Protein AF-A0A531JLC0-F1 (afdb_monomer_lite)

Structure (mmCIF, N/CA/C/O backbone):
data_AF-A0A531JLC0-F1
#
_entry.id   AF-A0A531JLC0-F1
#
loop_
_atom_site.group_PDB
_atom_site.id
_atom_site.type_symbol
_atom_site.label_atom_id
_atom_site.label_alt_id
_atom_site.label_comp_id
_atom_site.label_asym_id
_atom_site.label_entity_id
_atom_site.label_seq_id
_atom_site.pdbx_PDB_ins_code
_atom_site.Cartn_x
_atom_site.Cartn_y
_atom_site.Cartn_z
_atom_site.occupancy
_atom_site.B_iso_or_equiv
_atom_site.auth_seq_id
_atom_site.auth_comp_id
_atom_site.auth_asym_id
_atom_site.auth_atom_id
_atom_site.pdbx_PDB_model_num
ATOM 1 N N . VAL A 1 1 ? 15.542 6.005 -11.653 1.00 68.94 1 VAL A N 1
ATOM 2 C CA . VAL A 1 1 ? 14.684 5.802 -10.459 1.00 68.94 1 VAL A CA 1
ATOM 3 C C . VAL A 1 1 ? 14.094 4.416 -10.597 1.00 68.94 1 VAL A C 1
ATOM 5 O O . VAL A 1 1 ? 13.584 4.156 -11.678 1.00 68.94 1 VAL A O 1
ATOM 8 N N . SER A 1 2 ? 14.218 3.535 -9.602 1.00 88.38 2 SER A N 1
ATOM 9 C CA . SER A 1 2 ? 13.652 2.181 -9.703 1.00 88.38 2 SER A CA 1
ATOM 10 C C . SER A 1 2 ? 12.123 2.211 -9.607 1.00 88.38 2 SER A C 1
ATOM 12 O O . SER A 1 2 ? 11.542 3.160 -9.065 1.00 88.38 2 SER A O 1
ATOM 14 N N . LYS A 1 3 ? 11.469 1.164 -10.120 1.00 88.75 3 LYS A N 1
ATOM 15 C CA . LYS A 1 3 ? 10.025 0.954 -9.954 1.00 88.75 3 LYS A CA 1
ATOM 16 C C . LYS A 1 3 ? 9.620 0.911 -8.488 1.00 88.75 3 LYS A C 1
ATOM 18 O O . LYS A 1 3 ? 8.678 1.592 -8.103 1.00 88.75 3 LYS A O 1
ATOM 23 N N . GLU A 1 4 ? 10.387 0.195 -7.672 1.00 89.88 4 GLU A N 1
ATOM 24 C CA . GLU A 1 4 ? 10.177 0.092 -6.228 1.00 89.88 4 GLU A CA 1
ATOM 25 C C . GLU A 1 4 ? 10.166 1.470 -5.555 1.00 89.88 4 GLU A C 1
ATOM 27 O O . GLU A 1 4 ? 9.219 1.810 -4.850 1.00 89.88 4 GLU A O 1
ATOM 32 N N . SER A 1 5 ? 11.161 2.322 -5.840 1.00 91.88 5 SER A N 1
ATOM 33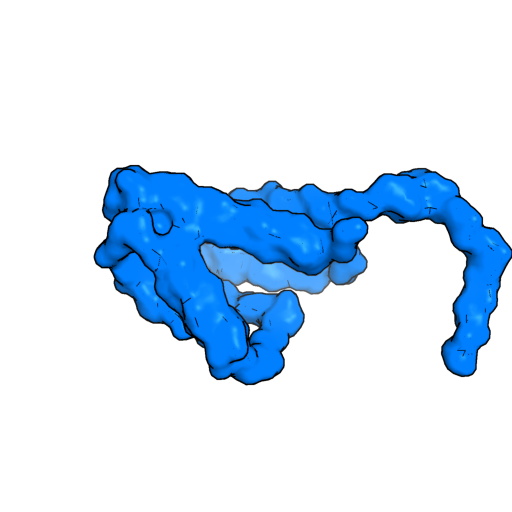 C CA . SER A 1 5 ? 11.190 3.681 -5.289 1.00 91.88 5 SER A CA 1
ATOM 34 C C . SER A 1 5 ? 9.959 4.490 -5.706 1.00 91.88 5 SER A C 1
ATOM 36 O O . SER A 1 5 ? 9.417 5.249 -4.906 1.00 91.88 5 SER A O 1
ATOM 38 N N . ARG A 1 6 ? 9.491 4.334 -6.952 1.00 94.25 6 ARG A N 1
ATOM 39 C CA . ARG A 1 6 ? 8.282 5.011 -7.439 1.00 94.25 6 ARG A CA 1
ATOM 40 C C . ARG A 1 6 ? 7.021 4.475 -6.761 1.00 94.25 6 ARG A C 1
ATOM 42 O O . ARG A 1 6 ? 6.179 5.278 -6.366 1.00 94.25 6 ARG A O 1
ATOM 49 N N . ALA A 1 7 ? 6.911 3.161 -6.588 1.00 94.88 7 ALA A N 1
ATOM 50 C CA . ALA A 1 7 ? 5.804 2.524 -5.886 1.00 94.88 7 ALA A CA 1
ATOM 51 C C . ALA A 1 7 ? 5.720 3.002 -4.430 1.00 94.88 7 ALA A C 1
ATOM 53 O O . ALA A 1 7 ? 4.649 3.407 -3.980 1.00 94.88 7 ALA A O 1
ATOM 54 N N . LEU A 1 8 ? 6.858 3.063 -3.730 1.00 94.75 8 LEU A N 1
ATOM 55 C CA . LEU A 1 8 ? 6.926 3.556 -2.355 1.00 94.75 8 LEU A CA 1
ATOM 56 C C . LEU A 1 8 ? 6.523 5.033 -2.246 1.00 94.75 8 LEU A C 1
ATOM 58 O O . LEU A 1 8 ? 5.759 5.395 -1.353 1.00 94.75 8 LEU A O 1
ATOM 62 N N . VAL A 1 9 ? 6.978 5.888 -3.171 1.00 96.50 9 VAL A N 1
ATOM 63 C CA . VAL A 1 9 ? 6.571 7.304 -3.210 1.00 96.50 9 VAL A CA 1
ATOM 64 C C . VAL A 1 9 ? 5.062 7.440 -3.405 1.00 96.50 9 VAL A C 1
ATOM 66 O O . VAL A 1 9 ? 4.432 8.218 -2.694 1.00 96.50 9 VAL A O 1
ATOM 69 N N . LEU A 1 10 ? 4.469 6.682 -4.332 1.00 97.19 10 LEU A N 1
ATOM 70 C CA . LEU A 1 10 ? 3.021 6.702 -4.558 1.00 97.19 10 LEU A CA 1
ATOM 71 C C . LEU A 1 10 ? 2.254 6.212 -3.323 1.00 97.19 10 LEU A C 1
ATOM 73 O O . LEU A 1 10 ? 1.293 6.859 -2.911 1.00 97.19 10 LEU A O 1
ATOM 77 N N . ALA A 1 11 ? 2.701 5.125 -2.693 1.00 97.06 11 ALA A N 1
ATOM 78 C CA . ALA A 1 11 ? 2.073 4.588 -1.489 1.00 97.06 11 ALA A CA 1
ATOM 79 C C . ALA A 1 11 ? 2.122 5.583 -0.314 1.00 97.06 11 ALA A C 1
ATOM 81 O O . ALA A 1 11 ? 1.099 5.839 0.323 1.00 97.06 11 ALA A O 1
ATOM 82 N N . LEU A 1 12 ? 3.281 6.202 -0.057 1.00 97.75 12 LEU A N 1
ATOM 83 C CA . LEU A 1 12 ? 3.427 7.207 1.001 1.00 97.75 12 LEU A CA 1
ATOM 84 C C . LEU A 1 12 ? 2.663 8.501 0.685 1.00 97.75 12 LEU A C 1
ATOM 86 O O . LEU A 1 12 ? 2.085 9.097 1.591 1.00 97.75 12 LEU A O 1
ATOM 90 N N . ALA A 1 13 ? 2.585 8.912 -0.583 1.00 98.19 13 ALA A N 1
ATOM 91 C CA . ALA A 1 13 ? 1.760 10.047 -0.992 1.00 98.19 13 ALA A CA 1
ATOM 92 C C . ALA A 1 13 ? 0.262 9.782 -0.756 1.00 98.19 13 ALA A C 1
ATOM 94 O O . ALA A 1 13 ? -0.449 10.661 -0.271 1.00 98.19 13 ALA A O 1
ATOM 95 N N . MET A 1 14 ? -0.219 8.566 -1.035 1.00 97.94 14 MET A N 1
ATOM 96 C CA . MET A 1 14 ? -1.596 8.169 -0.723 1.00 97.94 14 MET A CA 1
ATOM 97 C C . MET A 1 14 ? -1.851 8.158 0.786 1.00 97.94 14 MET A C 1
ATOM 99 O O . MET A 1 14 ? -2.856 8.707 1.237 1.00 97.94 14 MET A O 1
ATOM 103 N N . ALA A 1 15 ? -0.926 7.595 1.571 1.00 98.00 15 ALA A N 1
ATOM 104 C CA . ALA A 1 15 ? -1.008 7.622 3.028 1.00 98.00 15 ALA A CA 1
ATOM 105 C C . ALA A 1 15 ? -1.092 9.059 3.565 1.00 98.00 15 ALA A C 1
ATOM 107 O O . ALA A 1 15 ? -1.907 9.329 4.444 1.00 98.00 15 ALA A O 1
ATOM 108 N N . GLU A 1 16 ? -0.313 9.986 3.004 1.00 98.19 16 GLU A N 1
ATOM 109 C CA . GLU A 1 16 ? -0.326 11.400 3.389 1.00 98.19 16 GLU A CA 1
ATOM 110 C C . GLU A 1 16 ? -1.679 12.055 3.085 1.00 98.19 16 GLU A C 1
ATOM 112 O O . GLU A 1 16 ? -2.289 12.670 3.959 1.00 98.19 16 GLU A O 1
ATOM 117 N N . LEU A 1 17 ? -2.203 11.890 1.867 1.00 97.69 17 LEU A N 1
ATOM 118 C CA . LEU A 1 17 ? -3.488 12.480 1.473 1.00 97.69 17 LEU A CA 1
ATOM 119 C C . LEU A 1 17 ? -4.654 11.970 2.333 1.00 97.69 17 LEU A C 1
ATOM 121 O O . LEU A 1 17 ? -5.482 12.764 2.791 1.00 97.69 17 LEU A O 1
ATOM 125 N N . LEU A 1 18 ? -4.701 10.660 2.586 1.00 97.31 18 LEU A N 1
ATOM 126 C CA . LEU A 1 18 ? -5.728 10.029 3.419 1.00 97.31 18 LEU A CA 1
ATOM 127 C C . LEU A 1 18 ? -5.603 10.478 4.883 1.00 97.31 18 LEU A C 1
ATOM 129 O O . LEU A 1 18 ? -6.577 10.927 5.488 1.00 97.31 18 LEU A O 1
ATOM 133 N N . SER A 1 19 ? -4.385 10.450 5.427 1.00 97.50 19 SER A N 1
ATOM 134 C CA . SER A 1 19 ? -4.073 10.895 6.789 1.00 97.50 19 SER A CA 1
ATOM 135 C C . SER A 1 19 ? -4.491 12.349 7.029 1.00 97.50 19 SER A C 1
ATOM 137 O O . SER A 1 19 ? -5.164 12.651 8.018 1.00 97.50 19 SER A O 1
ATOM 139 N N . ARG A 1 20 ? -4.168 13.260 6.103 1.00 97.06 20 ARG A N 1
ATOM 140 C CA . ARG A 1 20 ? -4.542 14.681 6.207 1.00 97.06 20 ARG A CA 1
ATOM 141 C C . ARG A 1 20 ? -6.046 14.917 6.118 1.00 97.06 20 ARG A C 1
ATOM 143 O O . ARG A 1 20 ? -6.532 15.891 6.693 1.00 97.06 20 ARG A O 1
ATOM 150 N N . SER A 1 21 ? -6.763 14.030 5.433 1.00 96.69 21 SER A N 1
ATOM 151 C CA . SER A 1 21 ? -8.225 14.064 5.316 1.00 96.69 21 SER A CA 1
ATOM 152 C C . SER A 1 21 ? -8.936 13.510 6.559 1.00 96.69 21 SER A C 1
ATOM 154 O O . SER A 1 21 ? -10.148 13.650 6.680 1.00 96.69 21 SER A O 1
ATOM 156 N N . GLY A 1 22 ? -8.189 12.947 7.517 1.00 96.56 22 GLY A N 1
ATOM 157 C CA . GLY A 1 22 ? -8.729 12.383 8.755 1.00 96.56 22 GLY A CA 1
ATOM 158 C C . GLY A 1 22 ? -9.127 10.911 8.649 1.00 96.56 22 GLY A C 1
ATOM 159 O O . GLY A 1 22 ? -9.732 10.386 9.584 1.00 96.56 22 GLY A O 1
ATOM 160 N N . GLU A 1 23 ? -8.768 10.242 7.553 1.00 97.31 23 GLU A N 1
ATOM 161 C CA . GLU A 1 23 ? -9.033 8.819 7.375 1.00 97.31 23 GLU A CA 1
ATOM 162 C C . GLU A 1 23 ? -8.238 7.970 8.372 1.00 97.31 23 GLU A C 1
ATOM 164 O O . GLU A 1 23 ? -7.146 8.330 8.830 1.00 97.31 23 GLU A O 1
ATOM 169 N N . ARG A 1 24 ? -8.793 6.803 8.707 1.00 97.00 24 ARG A N 1
ATOM 170 C CA . ARG A 1 24 ? -8.106 5.794 9.515 1.00 97.00 24 ARG A CA 1
ATOM 171 C C . ARG A 1 24 ? -7.350 4.848 8.584 1.00 97.00 24 ARG A C 1
ATOM 173 O O . ARG A 1 24 ? -7.973 4.071 7.868 1.00 97.00 24 ARG A O 1
ATOM 180 N N . ILE A 1 25 ? -6.021 4.895 8.619 1.00 97.44 25 ILE A N 1
ATOM 181 C CA . ILE A 1 25 ? -5.146 4.172 7.683 1.00 97.44 25 ILE A CA 1
ATOM 182 C C . ILE A 1 25 ? -4.268 3.141 8.397 1.00 97.44 25 ILE A C 1
ATOM 184 O O . ILE A 1 25 ? -4.015 3.254 9.596 1.00 97.44 25 ILE A O 1
ATOM 188 N N . ALA A 1 26 ? -3.788 2.150 7.649 1.00 95.88 26 ALA A N 1
ATOM 189 C CA . ALA A 1 26 ? -2.821 1.142 8.081 1.00 95.88 26 ALA A CA 1
ATOM 190 C C . ALA A 1 26 ? -1.966 0.682 6.897 1.00 95.88 26 ALA A C 1
ATOM 192 O O . ALA A 1 26 ? -2.369 0.820 5.742 1.00 95.88 26 ALA A O 1
ATOM 193 N N . TRP A 1 27 ? -0.820 0.079 7.205 1.00 95.31 27 TRP A N 1
ATOM 194 C CA . TRP A 1 27 ? -0.030 -0.707 6.266 1.00 95.31 27 TRP A CA 1
ATOM 195 C C . TRP A 1 27 ? -0.164 -2.195 6.632 1.00 95.31 27 TRP A C 1
ATOM 197 O O . TRP A 1 27 ? 0.247 -2.569 7.738 1.00 95.31 27 TRP A O 1
ATOM 207 N N . PRO A 1 28 ? -0.735 -3.051 5.758 1.00 92.19 28 PRO A N 1
ATOM 208 C CA . PRO A 1 28 ? -0.950 -4.467 6.056 1.00 92.19 28 PRO A CA 1
ATOM 209 C C . PRO A 1 28 ? 0.325 -5.175 6.529 1.00 92.19 28 PRO A C 1
ATOM 211 O O . PRO A 1 28 ? 1.368 -5.089 5.886 1.00 92.19 28 PRO A O 1
ATOM 214 N N . GLY A 1 29 ? 0.242 -5.861 7.671 1.00 89.81 29 GLY A N 1
ATOM 215 C CA . GLY A 1 29 ? 1.372 -6.584 8.265 1.00 89.81 29 GLY A CA 1
ATOM 216 C C . GLY A 1 29 ? 2.420 -5.712 8.970 1.00 89.81 29 GLY A C 1
ATOM 217 O O . GLY A 1 29 ? 3.372 -6.264 9.511 1.00 89.81 29 GLY A O 1
ATOM 218 N N . LEU A 1 30 ? 2.252 -4.384 9.000 1.00 92.75 30 LEU A N 1
ATOM 219 C CA . LEU A 1 30 ? 3.199 -3.463 9.640 1.00 92.75 30 LEU A CA 1
ATOM 220 C C . LEU A 1 30 ? 2.557 -2.612 10.740 1.00 92.75 30 LEU A C 1
ATOM 222 O O . LEU A 1 30 ? 3.151 -2.436 11.800 1.00 92.75 30 LEU A O 1
ATOM 226 N N . THR A 1 31 ? 1.362 -2.062 10.504 1.00 93.75 31 THR A N 1
ATOM 227 C CA . THR A 1 31 ? 0.686 -1.187 11.473 1.00 93.75 31 THR A CA 1
ATOM 228 C C . THR A 1 31 ? -0.780 -1.553 11.664 1.00 93.75 31 THR A C 1
ATOM 230 O O . THR A 1 31 ? -1.486 -1.887 10.713 1.00 93.75 31 THR A O 1
ATOM 233 N N . ASP A 1 32 ? -1.259 -1.430 12.904 1.00 93.69 32 ASP A N 1
ATOM 234 C CA . ASP A 1 32 ? -2.694 -1.429 13.194 1.00 93.69 32 ASP A CA 1
ATOM 235 C C . ASP A 1 32 ? -3.348 -0.133 12.691 1.00 93.69 32 ASP A C 1
ATOM 237 O O . ASP A 1 32 ? -2.701 0.915 12.715 1.00 93.69 32 ASP A O 1
ATOM 241 N N . PRO A 1 33 ? -4.638 -0.133 12.299 1.00 95.38 33 PRO A N 1
ATOM 242 C CA . PRO A 1 33 ? -5.268 1.066 11.759 1.00 95.38 33 PRO A CA 1
ATOM 243 C C . PRO A 1 33 ? -5.355 2.213 12.767 1.00 95.38 33 PRO A C 1
ATOM 245 O O . PRO A 1 33 ? -5.947 2.075 13.845 1.00 95.38 33 PRO A O 1
ATOM 248 N N . PHE A 1 34 ? -4.845 3.379 12.376 1.00 97.19 34 PHE A N 1
ATOM 249 C CA . PHE A 1 34 ? -4.736 4.566 13.219 1.00 97.19 34 PHE A CA 1
ATOM 250 C C . PHE A 1 34 ? -5.173 5.840 12.484 1.00 97.19 34 PHE A C 1
ATOM 252 O O . PHE A 1 34 ? -5.187 5.904 11.258 1.00 97.19 34 PHE A O 1
ATOM 259 N N . THR A 1 35 ? -5.511 6.874 13.256 1.00 97.44 35 THR A N 1
ATOM 260 C CA . THR A 1 35 ? -5.783 8.226 12.751 1.00 97.44 35 THR A CA 1
ATOM 261 C C . THR A 1 35 ? -4.700 9.155 13.280 1.00 97.44 35 THR A C 1
ATOM 263 O O . THR A 1 35 ? -4.499 9.278 14.488 1.00 97.44 35 THR A O 1
ATOM 266 N N . ALA A 1 36 ? -3.977 9.802 12.378 1.00 96.38 36 ALA A N 1
ATOM 267 C CA . ALA A 1 36 ? -2.984 10.823 12.689 1.00 96.38 36 ALA A CA 1
ATOM 268 C C . ALA A 1 36 ? -2.924 11.801 11.515 1.00 96.38 36 ALA A C 1
ATOM 270 O O . ALA A 1 36 ? -3.396 11.456 10.439 1.00 96.38 36 ALA A O 1
ATOM 271 N N . ARG A 1 37 ? -2.345 12.994 11.704 1.00 95.00 37 ARG A N 1
ATOM 272 C CA . ARG A 1 37 ? -2.075 13.936 10.598 1.00 95.00 37 ARG A CA 1
ATOM 273 C C . ARG A 1 37 ? -0.744 13.688 9.887 1.00 95.00 37 ARG A C 1
ATOM 275 O O . ARG A 1 37 ? -0.583 14.172 8.782 1.00 95.00 37 ARG A O 1
ATOM 282 N N . ASN A 1 38 ? 0.179 12.992 10.546 1.00 96.62 38 ASN A N 1
ATOM 283 C CA . ASN A 1 38 ? 1.508 12.628 10.051 1.00 96.62 38 ASN A CA 1
ATOM 284 C C . ASN A 1 38 ? 1.588 11.119 9.753 1.00 96.62 38 ASN A C 1
ATOM 286 O O . ASN A 1 38 ? 2.498 10.412 10.196 1.00 96.62 38 ASN A O 1
ATOM 290 N N . GLY A 1 39 ? 0.532 10.569 9.152 1.00 97.19 39 GLY A N 1
ATOM 291 C CA . GLY A 1 39 ? 0.389 9.128 8.982 1.00 97.19 39 GLY A CA 1
ATOM 292 C C . GLY A 1 39 ? 1.426 8.535 8.037 1.00 97.19 39 GLY A C 1
ATOM 293 O O . GLY A 1 39 ? 1.944 7.455 8.325 1.00 97.19 39 GLY A O 1
ATOM 294 N N . ALA A 1 40 ? 1.789 9.262 6.978 1.00 97.50 40 ALA A N 1
ATOM 295 C CA . ALA A 1 40 ? 2.843 8.848 6.062 1.00 97.50 40 ALA A CA 1
ATOM 296 C C . ALA A 1 40 ? 4.200 8.762 6.767 1.00 97.50 40 ALA A C 1
ATOM 298 O O . ALA A 1 40 ? 4.881 7.748 6.636 1.00 97.50 40 ALA A O 1
ATOM 299 N N . GLU A 1 41 ? 4.573 9.755 7.582 1.00 97.50 41 GLU A N 1
ATOM 300 C CA . GLU A 1 41 ? 5.836 9.730 8.325 1.00 97.50 41 GLU A CA 1
ATOM 301 C C . GLU A 1 41 ? 5.877 8.589 9.340 1.00 97.50 41 GLU A C 1
ATOM 303 O O . GLU A 1 41 ? 6.917 7.955 9.512 1.00 97.50 41 GLU A O 1
ATOM 308 N N . ARG A 1 42 ? 4.750 8.285 9.999 1.00 97.12 42 ARG A N 1
ATOM 309 C CA . ARG A 1 42 ? 4.675 7.150 10.933 1.00 97.12 42 ARG A CA 1
ATOM 310 C C . ARG A 1 42 ? 4.851 5.814 10.217 1.00 97.12 42 ARG A C 1
ATOM 312 O O . ARG A 1 42 ? 5.595 4.974 10.715 1.00 97.12 42 ARG A O 1
ATOM 319 N N . ILE A 1 43 ? 4.200 5.621 9.069 1.00 97.31 43 ILE A N 1
ATOM 320 C CA . ILE A 1 43 ? 4.357 4.406 8.256 1.00 97.31 43 ILE A CA 1
ATOM 321 C C . ILE A 1 43 ? 5.790 4.304 7.723 1.00 97.31 43 ILE A C 1
ATOM 323 O O . ILE A 1 43 ? 6.413 3.259 7.875 1.00 97.31 43 ILE A O 1
ATOM 327 N N . ALA A 1 44 ? 6.346 5.388 7.177 1.00 96.75 44 ALA A N 1
ATOM 328 C CA . ALA A 1 44 ? 7.718 5.424 6.675 1.00 96.75 44 ALA A CA 1
ATOM 329 C C . ALA A 1 44 ? 8.740 5.099 7.774 1.00 96.75 44 ALA A C 1
ATOM 331 O O . ALA A 1 44 ? 9.642 4.296 7.559 1.00 96.75 44 ALA A O 1
ATOM 332 N N . ALA A 1 45 ? 8.569 5.659 8.976 1.00 96.19 45 ALA A N 1
ATOM 333 C CA . ALA A 1 45 ? 9.426 5.342 10.111 1.00 96.19 45 ALA A CA 1
ATOM 334 C C . ALA A 1 45 ? 9.361 3.852 10.476 1.00 96.19 45 ALA A C 1
ATOM 336 O O . ALA A 1 45 ? 10.399 3.262 10.758 1.00 96.19 45 ALA A O 1
ATOM 337 N N . GLN A 1 46 ? 8.176 3.234 10.450 1.00 95.69 46 GLN A N 1
ATOM 338 C CA . GLN A 1 46 ? 8.031 1.795 10.698 1.00 95.69 46 GLN A CA 1
ATOM 339 C C . GLN A 1 46 ? 8.670 0.957 9.586 1.00 95.69 46 GLN A C 1
ATOM 341 O O . GLN A 1 46 ? 9.370 0.003 9.897 1.00 95.69 46 GLN A O 1
ATOM 346 N N . LEU A 1 47 ? 8.513 1.342 8.315 1.00 94.19 47 LEU A N 1
ATOM 347 C CA . LEU A 1 47 ? 9.149 0.665 7.178 1.00 94.19 47 LEU A CA 1
ATOM 348 C C . LEU A 1 47 ? 10.679 0.665 7.288 1.00 94.19 47 LEU A C 1
ATOM 350 O O . LEU A 1 47 ? 11.299 -0.357 7.031 1.00 94.19 47 LEU A O 1
ATOM 354 N N . THR A 1 48 ? 11.290 1.766 7.734 1.00 93.25 48 THR A N 1
ATOM 355 C CA . THR A 1 48 ? 12.750 1.841 7.933 1.00 93.25 48 THR A CA 1
ATOM 356 C C . THR A 1 48 ? 13.260 0.891 9.022 1.00 93.25 48 THR A C 1
ATOM 358 O O . THR A 1 48 ? 14.417 0.480 8.980 1.00 93.25 48 THR A O 1
ATOM 361 N N . HIS A 1 49 ? 12.425 0.561 10.011 1.00 93.31 49 HIS A N 1
ATOM 362 C CA . HIS A 1 49 ? 12.770 -0.375 11.088 1.00 93.31 49 HIS A CA 1
ATOM 363 C C . HIS A 1 49 ? 12.244 -1.791 10.836 1.00 93.31 49 HIS A C 1
ATOM 365 O O . HIS A 1 49 ? 12.563 -2.702 11.602 1.00 93.31 49 HIS A O 1
ATOM 371 N N . ALA A 1 50 ? 11.426 -1.978 9.800 1.00 88.19 50 ALA A N 1
ATOM 372 C CA . ALA A 1 50 ? 10.944 -3.285 9.412 1.00 88.19 50 ALA A CA 1
ATOM 373 C C . ALA A 1 50 ? 12.124 -4.117 8.901 1.00 88.19 50 ALA A C 1
ATOM 375 O O . ALA A 1 50 ? 13.019 -3.615 8.220 1.00 88.19 50 ALA A O 1
ATOM 376 N N . GLY A 1 51 ? 12.124 -5.402 9.252 1.00 84.56 51 GLY A N 1
ATOM 377 C CA . GLY A 1 51 ? 12.982 -6.371 8.583 1.00 84.56 51 GLY A CA 1
ATOM 378 C C . GLY A 1 51 ? 12.502 -6.623 7.154 1.00 84.56 51 GLY A C 1
ATOM 379 O O . GLY A 1 51 ? 11.755 -5.841 6.567 1.00 84.56 51 GLY A O 1
ATOM 380 N N . GLU A 1 52 ? 12.896 -7.762 6.603 1.00 84.00 52 GLU A N 1
ATOM 381 C CA . GLU A 1 52 ? 12.409 -8.188 5.297 1.00 84.00 52 GLU A CA 1
ATOM 382 C C . GLU A 1 52 ? 10.888 -8.410 5.347 1.00 84.00 52 GLU A C 1
ATOM 384 O O . GLU A 1 52 ? 10.382 -9.229 6.119 1.00 84.00 52 GLU A O 1
ATOM 389 N N . LEU A 1 53 ? 10.152 -7.627 4.556 1.00 83.12 53 LEU A N 1
ATOM 390 C CA . LEU A 1 53 ? 8.713 -7.789 4.387 1.00 83.12 53 LEU A CA 1
ATOM 391 C C . LEU A 1 53 ? 8.442 -8.829 3.294 1.00 83.12 53 LEU A C 1
ATOM 393 O O . LEU A 1 53 ? 9.211 -8.928 2.336 1.00 83.12 53 LEU A O 1
ATOM 397 N N . PRO A 1 54 ? 7.345 -9.597 3.398 1.00 86.94 54 PRO A N 1
ATOM 398 C CA . PRO A 1 54 ? 6.981 -10.530 2.345 1.00 86.94 54 PRO A CA 1
ATOM 399 C C . PRO A 1 54 ? 6.696 -9.772 1.042 1.00 86.94 54 PRO A C 1
ATOM 401 O O . PRO A 1 54 ? 6.071 -8.711 1.060 1.00 86.94 54 PRO A O 1
ATOM 404 N N . ALA A 1 55 ? 7.096 -10.353 -0.094 1.00 84.69 55 ALA A N 1
ATOM 405 C CA . ALA A 1 55 ? 6.875 -9.763 -1.419 1.00 84.69 55 ALA A CA 1
ATOM 406 C C . ALA A 1 55 ? 5.389 -9.466 -1.700 1.00 84.69 55 ALA A C 1
ATOM 408 O O . ALA A 1 55 ? 5.059 -8.474 -2.346 1.00 84.69 55 ALA A O 1
ATOM 409 N N . LYS A 1 56 ? 4.486 -10.303 -1.167 1.00 88.94 56 LYS A N 1
ATOM 410 C CA . LYS A 1 56 ? 3.039 -10.064 -1.146 1.00 88.94 56 LYS A CA 1
ATOM 411 C C . LYS A 1 56 ? 2.555 -9.953 0.297 1.00 88.94 56 LYS A C 1
ATOM 413 O O . LYS A 1 56 ? 2.789 -10.886 1.070 1.00 88.94 56 LYS A O 1
ATOM 418 N N . PRO A 1 57 ? 1.851 -8.875 0.679 1.00 91.06 57 PRO A N 1
ATOM 419 C CA . PRO A 1 57 ? 1.233 -8.808 1.993 1.00 91.06 57 PRO A CA 1
ATOM 420 C C . PRO A 1 57 ? 0.105 -9.840 2.117 1.00 91.06 57 PRO A C 1
ATOM 422 O O . PRO A 1 57 ? -0.590 -10.156 1.145 1.00 91.06 57 PRO A O 1
ATOM 425 N N . ASP A 1 58 ? -0.103 -10.326 3.340 1.00 91.62 58 ASP A N 1
ATOM 426 C CA . ASP A 1 58 ? -1.290 -11.106 3.678 1.00 91.62 58 ASP A CA 1
ATOM 427 C C . ASP A 1 58 ? -2.523 -10.191 3.682 1.00 91.62 58 ASP A C 1
ATOM 429 O O . ASP A 1 58 ? -2.619 -9.230 4.449 1.00 9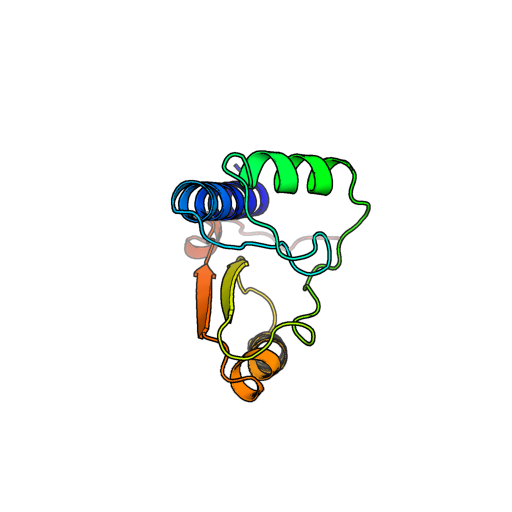1.62 58 ASP A O 1
ATOM 433 N N . LEU A 1 59 ? -3.472 -10.499 2.800 1.00 93.69 59 LEU A N 1
ATOM 434 C CA . LEU A 1 59 ? -4.706 -9.739 2.614 1.00 93.69 59 LEU A CA 1
ATOM 435 C C . LEU A 1 59 ? -5.880 -10.286 3.441 1.00 93.69 59 LEU A C 1
ATOM 437 O O . LEU A 1 59 ? -6.938 -9.659 3.486 1.00 93.69 59 LEU A O 1
ATOM 441 N N . SER A 1 60 ? -5.713 -11.426 4.121 1.00 91.25 60 SER A N 1
ATOM 442 C CA . SER A 1 60 ? -6.784 -12.112 4.861 1.00 91.25 60 SER A CA 1
ATOM 443 C C . SER A 1 60 ? -7.325 -11.309 6.052 1.00 91.25 60 SER A C 1
ATOM 445 O O . SER A 1 60 ? -8.480 -11.470 6.461 1.00 91.25 60 SER A O 1
ATOM 447 N N . ALA A 1 61 ? -6.507 -10.407 6.600 1.00 90.38 61 ALA A N 1
ATOM 448 C CA . ALA A 1 61 ? -6.890 -9.524 7.694 1.00 90.38 61 ALA A CA 1
ATOM 449 C C . ALA A 1 61 ? -7.817 -8.375 7.249 1.00 90.38 61 ALA A C 1
ATOM 451 O O . ALA A 1 61 ? -8.459 -7.741 8.091 1.00 90.38 61 ALA A O 1
ATOM 452 N N . ILE A 1 62 ? -7.911 -8.097 5.945 1.00 93.62 62 ILE A N 1
ATOM 453 C CA . ILE A 1 62 ? -8.666 -6.962 5.410 1.00 93.62 62 ILE A CA 1
ATOM 454 C C . ILE A 1 62 ? -10.143 -7.339 5.310 1.00 93.62 62 ILE A C 1
ATOM 456 O O . ILE A 1 62 ? -10.518 -8.354 4.730 1.00 93.62 62 ILE A O 1
ATOM 460 N N . ARG A 1 63 ? -11.009 -6.523 5.912 1.00 91.12 63 ARG A N 1
ATOM 461 C CA . ARG A 1 63 ? -12.441 -6.815 6.055 1.00 91.12 63 ARG A CA 1
ATOM 462 C C . ARG A 1 63 ? -13.289 -5.905 5.172 1.00 91.12 63 ARG A C 1
ATOM 464 O O . ARG A 1 63 ? -12.842 -4.849 4.737 1.00 91.12 63 ARG A O 1
ATOM 471 N N . ARG A 1 64 ? -14.556 -6.289 4.981 1.00 92.56 64 ARG A N 1
ATOM 472 C CA . ARG A 1 64 ? -15.584 -5.439 4.358 1.00 92.56 64 ARG A CA 1
ATOM 473 C C . ARG A 1 64 ? -15.596 -4.028 4.964 1.00 92.56 64 ARG A C 1
ATOM 475 O O . ARG A 1 64 ? -15.357 -3.877 6.161 1.00 92.56 64 ARG A O 1
ATOM 482 N N . PHE A 1 65 ? -15.970 -3.039 4.154 1.00 90.50 65 PHE A N 1
ATOM 483 C CA . PHE A 1 65 ? -15.945 -1.606 4.500 1.00 90.50 65 PHE A CA 1
ATOM 484 C C . PHE A 1 65 ? -14.542 -1.004 4.680 1.00 90.50 65 PHE A C 1
ATOM 486 O O . PHE A 1 65 ? -14.421 0.112 5.178 1.00 90.50 65 PHE A O 1
ATOM 493 N N . CYS A 1 66 ? -13.500 -1.719 4.258 1.00 93.06 66 CYS A N 1
ATOM 494 C CA . CYS A 1 66 ? -12.187 -1.146 4.001 1.00 93.06 66 CYS A CA 1
ATOM 495 C C . CYS A 1 66 ? -11.991 -0.958 2.493 1.00 93.06 66 CYS A C 1
ATOM 497 O O . CYS A 1 66 ? -12.506 -1.746 1.694 1.00 93.06 66 CYS A O 1
ATOM 499 N N . ASP A 1 67 ? -11.188 0.041 2.145 1.00 95.69 67 ASP A N 1
ATOM 500 C CA . ASP A 1 67 ? -10.593 0.191 0.822 1.00 95.69 67 ASP A CA 1
ATOM 501 C C . ASP A 1 67 ? -9.094 -0.137 0.940 1.00 95.69 67 ASP A C 1
ATOM 503 O O . ASP A 1 67 ? -8.469 0.147 1.967 1.00 95.69 67 ASP A O 1
ATOM 507 N N . ILE A 1 68 ? -8.507 -0.746 -0.091 1.00 96.38 68 ILE A N 1
ATOM 508 C CA . ILE A 1 68 ? -7.061 -1.002 -0.168 1.00 96.38 68 ILE A CA 1
ATOM 509 C C . ILE A 1 68 ? -6.487 -0.421 -1.455 1.00 96.38 68 ILE A C 1
ATOM 511 O O . ILE A 1 68 ? -7.072 -0.564 -2.526 1.00 96.38 68 ILE A O 1
ATOM 515 N N . VAL A 1 69 ? -5.318 0.208 -1.347 1.00 97.06 69 VAL A N 1
ATOM 516 C CA . VAL A 1 69 ? -4.518 0.663 -2.486 1.00 97.06 69 VAL A CA 1
ATOM 517 C C . VAL A 1 69 ? -3.293 -0.238 -2.604 1.00 97.06 69 VAL A C 1
ATOM 519 O O . VAL A 1 69 ? -2.539 -0.376 -1.643 1.00 97.06 69 VAL A O 1
ATOM 522 N N . ILE A 1 70 ? -3.100 -0.850 -3.771 1.00 96.50 70 ILE A N 1
ATOM 523 C CA . ILE A 1 70 ? -1.968 -1.731 -4.076 1.00 96.50 70 ILE A CA 1
ATOM 524 C C . ILE A 1 70 ? -1.183 -1.105 -5.221 1.00 96.50 70 ILE A C 1
ATOM 526 O O . ILE A 1 70 ? -1.749 -0.814 -6.274 1.00 96.50 70 ILE A O 1
ATOM 530 N N . VAL A 1 71 ? 0.119 -0.914 -5.015 1.00 96.50 71 VAL A N 1
ATOM 531 C CA . VAL A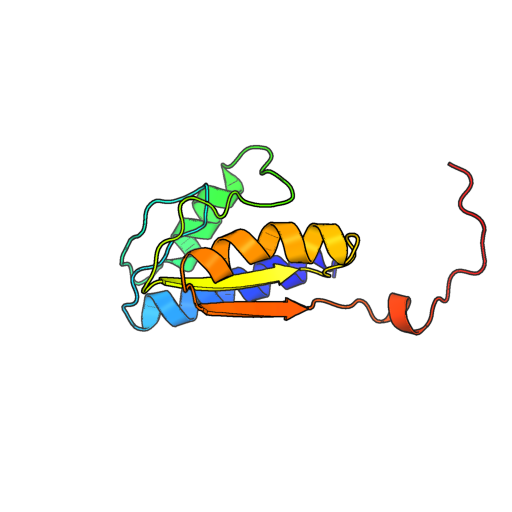 1 71 ? 1.033 -0.360 -6.017 1.00 96.50 71 VAL A CA 1
ATOM 532 C C . VAL A 1 71 ? 2.077 -1.419 -6.347 1.00 96.50 71 VAL A C 1
ATOM 534 O O . VAL A 1 71 ? 2.815 -1.842 -5.463 1.00 96.50 71 VAL A O 1
ATOM 537 N N . SER A 1 72 ? 2.109 -1.880 -7.593 1.00 93.81 72 SER A N 1
ATOM 538 C CA . SER A 1 72 ? 2.976 -2.974 -8.048 1.00 93.81 72 SER A CA 1
ATOM 539 C C . SER A 1 72 ? 3.222 -2.845 -9.551 1.00 93.81 72 SER A C 1
ATOM 541 O O . SER A 1 72 ? 2.568 -2.053 -10.219 1.00 93.81 72 SER A O 1
ATOM 543 N N . ASP A 1 73 ? 4.167 -3.597 -10.095 1.00 92.94 73 ASP A N 1
ATOM 544 C CA . ASP A 1 73 ? 4.287 -3.808 -11.538 1.00 92.94 73 ASP A CA 1
ATOM 545 C C . ASP A 1 73 ? 3.391 -4.949 -12.050 1.00 92.94 73 ASP A C 1
ATOM 547 O O . ASP A 1 73 ? 3.240 -5.092 -13.256 1.00 92.94 73 ASP A O 1
ATOM 551 N N . PHE A 1 74 ? 2.785 -5.730 -11.145 1.00 93.50 74 PHE A N 1
ATOM 552 C CA . PHE A 1 74 ? 1.884 -6.845 -11.449 1.00 93.50 74 PHE A CA 1
ATOM 553 C C . PHE A 1 74 ? 2.459 -7.853 -12.462 1.00 93.50 74 PHE A C 1
ATOM 555 O O . PHE A 1 74 ? 1.717 -8.420 -13.260 1.00 93.50 74 PHE A O 1
ATOM 562 N N . LEU A 1 75 ? 3.776 -8.093 -12.413 1.00 91.12 75 LEU A N 1
ATOM 563 C CA . LEU A 1 75 ? 4.472 -8.986 -13.352 1.00 91.12 75 LEU A CA 1
ATOM 564 C C . LEU A 1 75 ? 4.414 -10.476 -12.982 1.00 91.12 75 LEU A C 1
ATOM 566 O O . LEU A 1 75 ? 4.845 -11.320 -13.770 1.00 91.12 75 LEU A O 1
ATOM 570 N N . ASP A 1 76 ? 3.888 -10.814 -11.804 1.00 92.44 76 ASP A N 1
ATOM 571 C CA . ASP A 1 76 ? 3.613 -12.204 -11.437 1.00 92.44 76 ASP A CA 1
ATOM 572 C C . ASP A 1 76 ? 2.581 -12.840 -12.383 1.00 92.44 76 ASP A C 1
ATOM 574 O O . ASP A 1 76 ? 1.747 -12.123 -12.949 1.00 92.44 76 ASP A O 1
ATOM 578 N N . PRO A 1 77 ? 2.563 -14.184 -12.516 1.00 95.31 77 PRO A N 1
ATOM 579 C CA . PRO A 1 77 ? 1.546 -14.877 -13.297 1.00 95.31 77 PRO A CA 1
ATOM 580 C C . PRO A 1 77 ? 0.140 -14.374 -12.968 1.00 95.31 77 PRO A C 1
ATOM 582 O O . PRO A 1 77 ? -0.219 -14.159 -11.804 1.00 95.31 77 PRO A O 1
ATOM 585 N N . VAL A 1 78 ? -0.665 -14.171 -14.009 1.00 94.25 78 VAL A N 1
ATOM 586 C CA . VAL A 1 78 ? -1.993 -13.566 -13.863 1.00 94.25 78 VAL A CA 1
ATOM 587 C C . VAL A 1 78 ? -2.884 -14.405 -12.948 1.00 94.25 78 VAL A C 1
ATOM 589 O O . VAL A 1 78 ? -3.639 -13.854 -12.151 1.00 94.25 78 VAL A O 1
ATOM 592 N N . GLU A 1 79 ? -2.747 -15.728 -12.989 1.00 96.50 79 GLU A N 1
ATOM 593 C CA . GLU A 1 79 ? -3.475 -16.662 -12.138 1.00 96.50 79 GLU A CA 1
ATOM 594 C C . GLU A 1 79 ? -3.124 -16.473 -10.656 1.00 96.50 79 GLU A C 1
ATOM 596 O O . GLU A 1 79 ? -4.023 -16.440 -9.813 1.00 96.50 79 GLU A O 1
ATOM 601 N N . ASP A 1 80 ? -1.842 -16.269 -10.341 1.00 95.69 80 ASP A N 1
ATOM 602 C CA . ASP A 1 80 ? -1.364 -16.040 -8.974 1.00 95.69 80 ASP A CA 1
ATOM 603 C C . ASP A 1 80 ? -1.816 -14.674 -8.449 1.00 95.69 80 ASP A C 1
ATOM 605 O O . ASP A 1 80 ? -2.211 -14.537 -7.288 1.00 95.69 80 ASP A O 1
ATOM 609 N N . THR A 1 81 ? -1.790 -13.654 -9.310 1.00 95.25 81 THR A N 1
ATOM 610 C CA . THR A 1 81 ? -2.288 -12.312 -8.985 1.00 95.25 81 THR A CA 1
ATOM 611 C C . THR A 1 81 ? -3.795 -12.335 -8.730 1.00 95.25 81 THR A C 1
ATOM 613 O O . THR A 1 81 ? -4.256 -11.789 -7.727 1.00 95.25 81 THR A O 1
ATOM 616 N N . ILE A 1 82 ? -4.572 -13.020 -9.574 1.00 95.81 82 ILE A N 1
ATOM 617 C CA . ILE A 1 82 ? -6.019 -13.183 -9.386 1.00 95.81 82 ILE A CA 1
ATOM 618 C C . ILE A 1 82 ? -6.312 -13.940 -8.091 1.00 95.81 82 ILE A C 1
ATOM 620 O O . ILE A 1 82 ? -7.147 -13.487 -7.311 1.00 95.81 82 ILE A O 1
ATOM 624 N N . ALA A 1 83 ? -5.627 -15.055 -7.828 1.00 96.19 83 ALA A N 1
ATOM 625 C CA . ALA A 1 83 ? -5.840 -15.845 -6.617 1.00 96.19 83 ALA A CA 1
ATOM 626 C C . ALA A 1 83 ? -5.549 -15.039 -5.341 1.00 96.19 83 ALA A C 1
ATOM 628 O O . ALA A 1 83 ? -6.294 -15.122 -4.364 1.00 96.19 83 ALA A O 1
ATOM 629 N N . TRP A 1 84 ? -4.496 -14.222 -5.363 1.00 95.56 84 TRP A N 1
ATOM 630 C CA . TRP A 1 84 ? -4.155 -13.325 -4.264 1.00 95.56 84 TRP A CA 1
ATOM 631 C C . TRP A 1 84 ? -5.229 -12.247 -4.041 1.00 95.56 84 TRP A C 1
ATOM 633 O O . TRP A 1 84 ? -5.656 -12.023 -2.907 1.00 95.56 84 TRP A O 1
ATOM 643 N N . LEU A 1 85 ? -5.730 -11.629 -5.116 1.00 95.94 85 LEU A N 1
ATOM 644 C CA . LEU A 1 85 ? -6.778 -10.603 -5.047 1.00 95.94 85 LEU A CA 1
ATOM 645 C C . LEU A 1 85 ? -8.176 -11.170 -4.737 1.00 95.94 85 LEU A C 1
ATOM 647 O O . LEU A 1 85 ? -9.007 -10.457 -4.170 1.00 95.94 85 LEU A O 1
ATOM 651 N N . ASP A 1 86 ? -8.449 -12.442 -5.045 1.00 96.19 86 ASP A N 1
ATOM 652 C CA . ASP A 1 86 ? -9.742 -13.099 -4.792 1.00 96.19 86 ASP A CA 1
ATOM 653 C C . ASP A 1 86 ? -10.117 -13.084 -3.299 1.00 96.19 86 ASP A C 1
ATOM 655 O O . ASP A 1 86 ? -11.292 -12.991 -2.939 1.00 96.19 86 ASP A O 1
ATOM 659 N N . VAL A 1 87 ? -9.122 -13.069 -2.405 1.00 95.81 87 VAL A N 1
ATOM 660 C CA . VAL A 1 87 ? -9.330 -12.898 -0.956 1.00 95.81 87 VAL A CA 1
ATOM 661 C C . VAL A 1 87 ? -10.089 -11.599 -0.652 1.00 95.81 87 VAL A C 1
ATOM 663 O O . VAL A 1 87 ? -11.046 -11.600 0.125 1.00 95.81 87 VAL A O 1
ATOM 666 N N . LEU A 1 88 ? -9.721 -10.497 -1.311 1.00 95.94 88 LEU A N 1
ATOM 667 C CA . LEU A 1 88 ? -10.374 -9.196 -1.151 1.00 95.94 88 LEU A CA 1
ATOM 668 C C . LEU A 1 88 ? -11.788 -9.204 -1.732 1.00 95.94 88 LEU A C 1
ATOM 670 O O . LEU A 1 88 ? -12.719 -8.690 -1.104 1.00 95.94 88 LEU A O 1
ATOM 674 N N . ALA A 1 89 ? -11.959 -9.830 -2.900 1.00 93.81 89 ALA A N 1
ATOM 675 C CA . ALA A 1 89 ? -13.254 -9.957 -3.559 1.00 93.81 89 ALA A CA 1
ATOM 676 C C . ALA A 1 89 ? -14.256 -10.722 -2.679 1.00 93.81 89 ALA A C 1
ATOM 678 O O . ALA A 1 89 ? -15.376 -10.254 -2.464 1.00 93.81 89 ALA A O 1
ATOM 679 N N . ARG A 1 90 ? -13.832 -11.839 -2.071 1.00 95.06 90 ARG A N 1
ATOM 680 C CA . ARG A 1 90 ? -14.641 -12.619 -1.114 1.00 95.06 90 ARG A CA 1
ATOM 681 C C . ARG A 1 90 ? -15.032 -11.825 0.127 1.00 95.06 90 ARG A C 1
ATOM 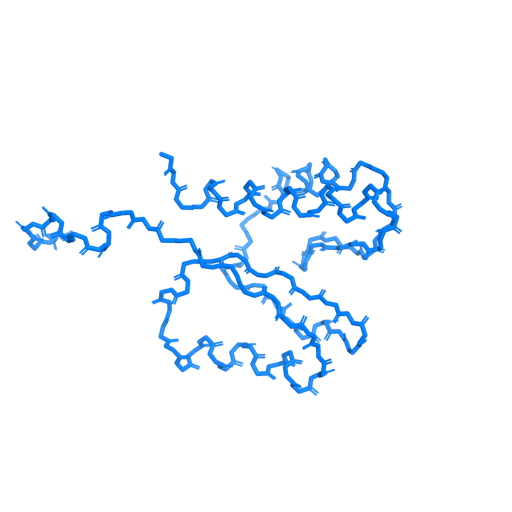683 O O . ARG A 1 90 ? -16.081 -12.079 0.718 1.00 95.06 90 ARG A O 1
ATOM 690 N N . HIS A 1 91 ? -14.200 -10.877 0.544 1.00 95.25 91 HIS A N 1
ATOM 691 C CA . HIS A 1 91 ? -14.493 -9.985 1.662 1.00 95.25 91 HIS A CA 1
ATOM 692 C C . HIS A 1 91 ? -15.330 -8.761 1.268 1.00 95.25 91 HIS A C 1
ATOM 694 O O . HIS A 1 91 ? -15.754 -8.023 2.157 1.00 95.25 91 HIS A O 1
ATOM 700 N N . GLY A 1 92 ? -15.613 -8.550 -0.022 1.00 94.69 92 GLY A N 1
ATOM 701 C CA . GLY A 1 92 ? -16.316 -7.361 -0.506 1.00 94.69 92 GLY A CA 1
ATOM 702 C C . GLY A 1 92 ? -15.518 -6.073 -0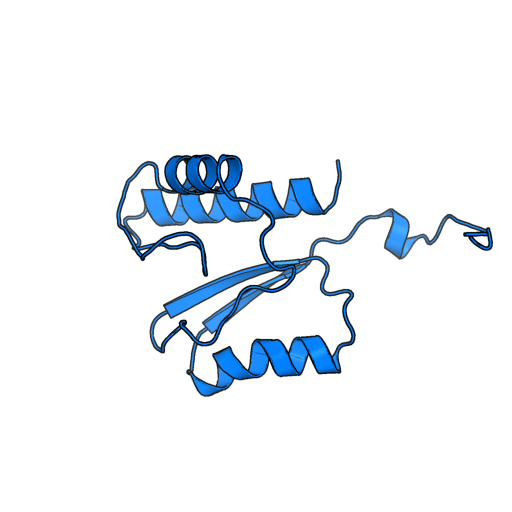.283 1.00 94.69 92 GLY A C 1
ATOM 703 O O . GLY A 1 92 ? -16.107 -5.019 -0.043 1.00 94.69 92 GLY A O 1
ATOM 704 N N . VAL A 1 93 ? -14.187 -6.172 -0.290 1.00 96.69 93 VAL A N 1
ATOM 705 C CA . VAL A 1 93 ? -13.257 -5.043 -0.167 1.00 96.69 93 VAL A CA 1
ATOM 706 C C . VAL A 1 93 ? -13.123 -4.365 -1.524 1.00 96.69 93 VAL A C 1
ATOM 708 O O . VAL A 1 93 ? -13.011 -5.036 -2.551 1.00 96.69 93 VAL A O 1
ATOM 711 N N . ARG A 1 94 ? -13.093 -3.031 -1.546 1.00 95.56 94 ARG A N 1
ATOM 712 C CA . ARG A 1 94 ? -12.761 -2.298 -2.767 1.00 95.56 94 ARG A CA 1
ATOM 713 C C . ARG A 1 94 ? -11.244 -2.194 -2.890 1.00 95.56 94 ARG A C 1
ATOM 715 O O . ARG A 1 94 ? -10.579 -1.596 -2.047 1.00 95.56 94 ARG A O 1
ATOM 722 N N . ALA A 1 95 ? -10.704 -2.786 -3.949 1.00 95.94 95 ALA A N 1
ATOM 723 C CA . ALA A 1 95 ? -9.288 -2.702 -4.272 1.00 95.94 95 ALA A CA 1
ATOM 724 C C . ALA A 1 95 ? -9.041 -1.644 -5.354 1.00 95.94 95 ALA A C 1
ATOM 726 O O . ALA A 1 95 ? -9.729 -1.610 -6.374 1.00 95.94 95 ALA A O 1
ATOM 727 N N . HIS A 1 96 ? -8.035 -0.804 -5.132 1.00 96.94 96 HIS A N 1
ATOM 728 C CA . HIS A 1 96 ? -7.508 0.166 -6.083 1.00 96.94 96 HIS A CA 1
ATOM 729 C C . HIS A 1 96 ? -6.099 -0.275 -6.479 1.00 96.94 96 HIS A C 1
ATOM 731 O O . HIS A 1 96 ? -5.197 -0.291 -5.643 1.00 96.94 96 HIS A O 1
ATOM 737 N N . LEU A 1 97 ? -5.914 -0.656 -7.741 1.00 96.44 97 LEU A N 1
ATOM 738 C CA . LEU A 1 97 ? -4.640 -1.160 -8.253 1.00 96.44 97 LEU A CA 1
ATOM 739 C C . LEU A 1 97 ? -3.937 -0.062 -9.053 1.00 96.44 97 LEU A C 1
ATOM 741 O O . LEU A 1 97 ? -4.560 0.579 -9.899 1.00 96.44 97 LEU A O 1
ATOM 745 N N . ILE A 1 98 ? -2.654 0.161 -8.778 1.00 96.38 98 ILE A N 1
ATOM 746 C CA . ILE A 1 98 ? -1.808 1.123 -9.486 1.00 96.38 98 ILE A CA 1
ATOM 747 C C . ILE A 1 98 ? -0.608 0.373 -10.051 1.00 96.38 98 ILE A C 1
ATOM 749 O O . ILE A 1 98 ? 0.242 -0.101 -9.297 1.00 96.38 98 ILE A O 1
ATOM 753 N N . GLU A 1 99 ? -0.549 0.278 -11.376 1.00 94.88 99 GLU A N 1
ATOM 754 C CA . GLU A 1 99 ? 0.559 -0.351 -12.087 1.00 94.88 99 GLU A CA 1
ATOM 755 C C . GLU A 1 99 ? 1.735 0.622 -12.249 1.00 94.88 99 GLU A C 1
ATOM 757 O O . GLU A 1 99 ? 1.561 1.778 -12.650 1.00 94.88 99 GLU A O 1
ATOM 762 N N . VAL A 1 100 ? 2.946 0.154 -11.945 1.00 92.94 100 VAL A N 1
ATOM 763 C CA . VAL A 1 100 ? 4.197 0.892 -12.143 1.00 92.94 100 VAL A CA 1
ATOM 764 C C . VAL A 1 100 ? 5.025 0.219 -13.238 1.00 92.94 100 VAL A C 1
ATOM 766 O O . VAL A 1 100 ? 5.801 -0.700 -12.976 1.00 92.94 100 VAL A O 1
ATOM 769 N N . ALA A 1 101 ? 4.896 0.727 -14.462 1.00 89.69 101 ALA A N 1
ATOM 770 C CA . ALA A 1 101 ? 5.673 0.283 -15.618 1.00 89.69 101 ALA A CA 1
ATOM 771 C C . ALA A 1 101 ? 7.013 1.036 -15.746 1.00 89.69 101 ALA A C 1
ATOM 773 O O . ALA A 1 101 ? 7.117 2.217 -15.391 1.00 89.69 101 ALA A O 1
ATOM 774 N N . ASP A 1 102 ? 8.043 0.363 -16.270 1.00 83.25 102 ASP A N 1
ATOM 775 C CA . ASP A 1 102 ? 9.301 1.000 -16.678 1.00 83.25 102 ASP A CA 1
ATOM 776 C C . ASP A 1 102 ? 9.312 1.163 -18.210 1.00 83.25 102 ASP A C 1
ATOM 778 O O . ASP A 1 102 ? 9.011 0.205 -18.920 1.00 83.25 102 ASP A O 1
ATOM 782 N N . PRO A 1 103 ? 9.675 2.336 -18.769 1.00 77.19 103 PRO A N 1
ATOM 783 C CA . PRO A 1 103 ? 9.705 2.541 -20.221 1.00 77.19 103 PRO A CA 1
ATOM 784 C C . PRO A 1 103 ? 10.579 1.544 -20.999 1.00 77.19 103 PRO A C 1
ATOM 786 O O . PRO A 1 103 ? 10.382 1.358 -22.203 1.00 77.19 103 PRO A O 1
ATOM 789 N N . ALA A 1 104 ? 11.576 0.933 -20.353 1.00 73.50 104 ALA A N 1
ATOM 790 C CA . ALA A 1 104 ? 12.394 -0.109 -20.960 1.00 73.50 104 ALA A CA 1
ATOM 791 C C . ALA A 1 104 ? 11.597 -1.395 -21.238 1.00 73.50 104 ALA A C 1
ATOM 793 O O . ALA A 1 104 ? 11.957 -2.134 -22.151 1.00 73.50 104 ALA A O 1
ATOM 794 N N . GLU A 1 105 ? 10.504 -1.644 -20.520 1.00 71.12 105 GLU A N 1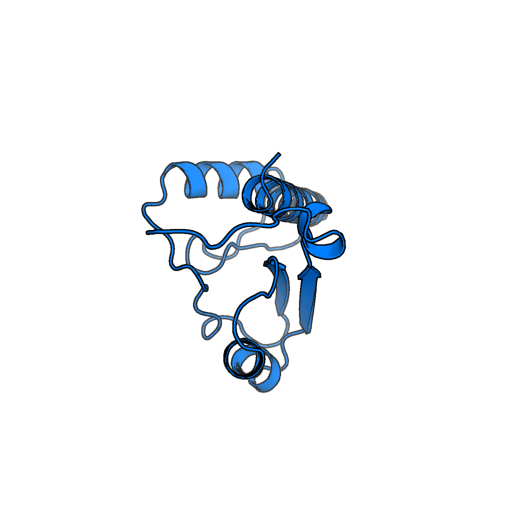
ATOM 795 C CA . GLU A 1 105 ? 9.653 -2.826 -20.702 1.00 71.12 105 GLU A CA 1
ATOM 796 C C . GLU A 1 105 ? 8.785 -2.725 -21.950 1.00 71.12 105 GLU A C 1
ATOM 798 O O . GLU A 1 105 ? 8.538 -3.728 -22.596 1.00 71.12 105 GLU A O 1
ATOM 803 N N . GLU A 1 106 ? 8.384 -1.525 -22.369 1.00 64.56 106 GLU A N 1
ATOM 804 C CA . GLU A 1 106 ? 7.685 -1.362 -23.651 1.00 64.56 106 GLU A CA 1
ATOM 805 C C . GLU A 1 106 ? 8.630 -1.542 -24.844 1.00 64.56 106 GLU A C 1
ATOM 807 O O . GLU A 1 106 ? 8.237 -2.009 -25.913 1.00 64.56 106 GLU A O 1
ATOM 812 N N . ARG A 1 107 ? 9.890 -1.123 -24.683 1.00 69.94 107 ARG A N 1
ATOM 813 C CA . ARG A 1 107 ? 10.855 -1.042 -25.789 1.00 69.94 107 ARG A CA 1
ATOM 814 C C . ARG A 1 107 ? 11.734 -2.277 -25.918 1.00 69.94 107 ARG A C 1
ATOM 816 O O . ARG A 1 107 ? 12.397 -2.402 -26.944 1.00 69.94 107 ARG A O 1
ATOM 823 N N . PHE A 1 108 ? 11.781 -3.126 -24.887 1.00 62.88 108 PHE A N 1
ATOM 824 C CA . PHE A 1 108 ? 12.694 -4.266 -24.751 1.00 62.88 108 PHE A CA 1
ATOM 825 C C . PHE A 1 108 ? 14.075 -4.005 -25.393 1.00 62.88 108 PHE A C 1
ATOM 827 O O . PHE A 1 108 ? 14.514 -4.765 -26.257 1.00 62.88 108 PHE A O 1
ATOM 834 N N . PRO A 1 109 ? 14.792 -2.924 -25.018 1.00 64.94 109 PRO A N 1
ATOM 835 C CA . PRO A 1 109 ? 16.019 -2.514 -25.704 1.00 64.94 109 PRO A CA 1
ATOM 836 C C . PRO A 1 109 ? 17.210 -3.452 -25.431 1.00 64.94 109 PRO A C 1
ATOM 838 O O . PRO A 1 109 ? 18.318 -3.207 -25.908 1.00 64.94 109 PRO A O 1
ATOM 841 N N . TYR A 1 110 ? 17.001 -4.521 -24.661 1.00 65.06 110 TYR A N 1
ATOM 842 C CA . TYR A 1 110 ? 18.013 -5.501 -24.299 1.00 65.06 110 TYR A CA 1
ATOM 843 C C . TYR A 1 110 ? 17.985 -6.679 -25.280 1.00 65.06 110 TYR A C 1
ATOM 845 O O . TYR A 1 110 ? 17.210 -7.621 -25.142 1.00 65.06 110 TYR A O 1
ATOM 853 N N . ALA A 1 111 ? 18.864 -6.633 -26.282 1.00 60.03 111 ALA A N 1
ATOM 854 C CA . ALA A 1 111 ? 19.142 -7.754 -27.175 1.00 60.03 111 ALA A CA 1
ATOM 855 C C . ALA A 1 111 ? 20.271 -8.618 -26.588 1.00 60.03 111 ALA A C 1
ATOM 857 O O . ALA A 1 111 ? 21.423 -8.513 -26.999 1.00 60.03 111 ALA A O 1
ATOM 858 N N . GLY A 1 112 ? 19.976 -9.450 -25.590 1.00 60.47 112 GLY A N 1
ATOM 859 C CA . GLY A 1 112 ? 20.988 -10.342 -25.026 1.00 60.47 112 GLY A CA 1
ATOM 860 C C . GLY A 1 112 ? 20.394 -11.409 -24.124 1.00 60.47 112 GLY A C 1
ATOM 861 O O . GLY A 1 112 ? 19.572 -11.109 -23.265 1.00 60.47 112 GLY A O 1
ATOM 862 N N . ARG A 1 113 ? 20.817 -12.663 -24.321 1.00 57.69 113 ARG A N 1
ATOM 863 C CA . ARG A 1 113 ? 20.591 -13.731 -23.344 1.00 57.69 113 ARG A CA 1
ATOM 864 C C . ARG A 1 113 ? 21.380 -13.387 -22.085 1.00 57.69 113 ARG A C 1
ATOM 866 O O . ARG A 1 113 ? 22.597 -13.252 -22.157 1.00 57.69 113 ARG A O 1
ATOM 873 N N . THR A 1 114 ? 20.691 -13.259 -20.960 1.00 51.28 114 THR A N 1
ATOM 874 C CA . THR A 1 114 ? 21.311 -13.202 -19.638 1.00 51.28 114 THR A CA 1
ATOM 875 C C . THR A 1 114 ? 21.951 -14.567 -19.365 1.00 51.28 114 THR A C 1
ATOM 877 O O . THR A 1 114 ? 21.242 -15.548 -19.149 1.00 51.28 114 THR A O 1
ATOM 880 N N . GLU A 1 115 ? 23.278 -14.666 -19.459 1.00 47.41 115 GLU A N 1
ATOM 881 C CA . GLU A 1 115 ? 24.022 -15.722 -18.765 1.00 47.41 115 GLU A CA 1
ATOM 882 C C . GLU A 1 115 ? 23.978 -15.385 -17.267 1.00 47.41 115 GLU A C 1
ATOM 884 O O . GLU A 1 115 ? 24.287 -14.254 -16.884 1.00 47.41 115 GLU A O 1
ATOM 889 N N . PHE A 1 116 ? 23.494 -16.333 -16.460 1.00 58.47 116 PHE A N 1
ATOM 890 C CA . PHE A 1 116 ? 23.438 -16.254 -14.998 1.00 58.47 116 PHE A CA 1
ATOM 891 C C . PHE A 1 116 ? 24.761 -16.707 -14.380 1.00 58.47 116 PHE A C 1
ATOM 893 O O . PHE A 1 116 ? 25.347 -17.676 -14.919 1.00 58.47 116 PHE A O 1
#

Secondary structure (DSSP, 8-state):
--HHHHHHHHHHHHHHHHHHTT--B--TTT---B--SSHHHHHHHHHHH--PPPSS---TT--TT-EEEEEE---S-HHHHHHHHHHHHHHTPEEEEEE---HHHHH----S----

Foldseek 3Di:
DDLVVVLLVVVLVVQQVCLCVQHFDDDAPQDDTHHHNNRSVVSVVSVVVDDDDPPDGQCLPPAPPEEEEEEEQPPPDPVVVCVRCVSCVVRNYHYHYHHRDDPCVVVVPDPDDDDD

Radius of gyration: 16.22 Å; chains: 1; bounding box: 40×31×40 Å

pLDDT: mean 90.26, std 11.15, range [47.41, 98.19]

Sequence (116 aa):
VSKESRALVLALAMAELLSRSGERIAWPGLTDPFTARNGAERIAAQLTHAGELPAKPDLSAIRRFCDIVIVSDFLDPVEDTIAWLDVLARHGVRAHLIEVADPAEERFPYAGRTEF